Protein AF-A0A3D6C7S3-F1 (afdb_monomer_lite)

Radius of gyration: 21.35 Å; chains: 1; bounding box: 56×25×61 Å

Secondary structure (DSSP, 8-state):
-EEEEEEEEEPPTTSPPP-HHHHHHHHHHHHHH-TT--EEEE-S---HHHHTT-TT-SEEEETTT-EEEEEEEEEEGGG-TT--HHHHHH-S--EEEEEEEEEEEEEE--SSTTHHHHHHHHHHHHHHHT--

Sequence (132 aa):
SLIILVMNFQEELNAKPIRREMINQVYQDAAVTNDNGYLVFTNKQNVSSDIIGTPRAAAVIEGHETHTRTGAININLEQVRGIDTEVLETIKDHVGSIQVTQAVIYGWYDNEMASYVNMMGDRTVSIAETLE

pLDDT: mean 92.29, std 5.47, range [71.94, 98.38]

Foldseek 3Di:
DKDKDKDKDFDDDPDDDDFLVNVLVVLVVVCVPDPQNQRAEDCDPDDQVVQPPQQRHVKYKHSVPKDKDKDKDWDQQVPDPPDDPVNCVVDPDRIDIIIMMMIMIMIDHDPPRGHPVVVVVVVVVVVVVVVD

Structure (mmCIF, N/CA/C/O backbone):
data_AF-A0A3D6C7S3-F1
#
_entry.id   AF-A0A3D6C7S3-F1
#
loop_
_atom_site.group_PDB
_atom_site.id
_atom_site.type_symbol
_atom_site.label_atom_id
_atom_site.label_alt_id
_atom_site.label_comp_id
_atom_site.label_asym_id
_atom_site.label_entity_id
_atom_site.label_seq_id
_atom_site.pdbx_PDB_ins_code
_atom_site.Cartn_x
_atom_site.Cartn_y
_atom_site.Cartn_z
_atom_site.occupancy
_atom_site.B_iso_or_equiv
_atom_site.auth_seq_id
_atom_site.auth_comp_id
_atom_site.auth_asym_id
_atom_site.auth_atom_id
_atom_site.pdbx_PDB_model_num
ATOM 1 N N . SER A 1 1 ? 12.544 11.687 -5.121 1.00 90.94 1 SER A N 1
ATOM 2 C CA . SER A 1 1 ? 11.477 12.223 -4.251 1.00 90.94 1 SER A CA 1
ATOM 3 C C . SER A 1 1 ? 10.819 11.125 -3.433 1.00 90.94 1 SER A C 1
ATOM 5 O O . SER A 1 1 ? 10.950 9.958 -3.781 1.00 90.94 1 SER A O 1
ATOM 7 N N . LEU A 1 2 ? 10.145 11.495 -2.341 1.00 94.25 2 LEU A N 1
ATOM 8 C CA . LEU A 1 2 ? 9.448 10.573 -1.440 1.00 94.25 2 LEU A CA 1
ATOM 9 C C . LEU A 1 2 ? 7.941 10.857 -1.481 1.00 94.25 2 LEU A C 1
ATOM 11 O O . LEU A 1 2 ? 7.531 12.016 -1.414 1.00 94.25 2 LEU A O 1
ATOM 15 N N . ILE A 1 3 ? 7.129 9.809 -1.578 1.00 94.69 3 ILE A N 1
ATOM 16 C CA . ILE A 1 3 ? 5.681 9.846 -1.376 1.00 94.69 3 ILE A CA 1
ATOM 17 C C . ILE A 1 3 ? 5.328 9.019 -0.138 1.00 94.69 3 ILE A C 1
ATOM 19 O O . ILE A 1 3 ? 5.903 7.958 0.101 1.00 94.69 3 ILE A O 1
ATOM 23 N N . ILE A 1 4 ? 4.389 9.524 0.661 1.00 97.50 4 ILE A N 1
ATOM 24 C CA . ILE A 1 4 ? 3.924 8.864 1.881 1.00 97.50 4 ILE A CA 1
ATOM 25 C C . ILE A 1 4 ? 2.425 8.635 1.744 1.00 97.50 4 ILE A C 1
ATOM 27 O O . ILE A 1 4 ? 1.654 9.585 1.600 1.00 97.50 4 ILE A O 1
ATOM 31 N N . LEU A 1 5 ? 2.020 7.371 1.794 1.00 97.88 5 LEU A N 1
ATOM 32 C CA . LEU A 1 5 ? 0.623 6.968 1.792 1.00 97.88 5 LEU A CA 1
ATOM 33 C C . LEU A 1 5 ? 0.189 6.672 3.228 1.00 97.88 5 LEU A C 1
ATOM 35 O O . LEU A 1 5 ? 0.717 5.762 3.865 1.00 97.88 5 LEU A O 1
ATOM 39 N N . VAL A 1 6 ? -0.788 7.432 3.721 1.00 98.06 6 VAL A N 1
ATOM 40 C CA . VAL A 1 6 ? -1.426 7.194 5.021 1.00 98.06 6 VAL A CA 1
ATOM 41 C C . VAL A 1 6 ? -2.822 6.635 4.787 1.00 98.06 6 VAL A C 1
ATOM 43 O O . VAL A 1 6 ? -3.640 7.262 4.116 1.00 98.06 6 VAL A O 1
ATOM 46 N N . MET A 1 7 ? -3.104 5.463 5.350 1.00 97.12 7 MET A N 1
ATOM 47 C CA . MET A 1 7 ? -4.398 4.787 5.238 1.00 97.12 7 MET A CA 1
ATOM 48 C C . MET A 1 7 ? -4.953 4.473 6.620 1.00 97.12 7 MET A C 1
ATOM 50 O O . MET A 1 7 ? -4.199 4.123 7.521 1.00 97.12 7 MET A O 1
ATOM 54 N N . ASN A 1 8 ? -6.271 4.568 6.784 1.00 96.75 8 ASN A N 1
ATOM 55 C CA . ASN A 1 8 ? -6.961 4.131 7.994 1.00 96.75 8 ASN A CA 1
ATOM 56 C C . ASN A 1 8 ? -7.901 2.983 7.629 1.00 96.75 8 ASN A C 1
ATOM 58 O O . ASN A 1 8 ? -8.749 3.134 6.752 1.00 96.75 8 ASN A O 1
ATOM 62 N N . PHE A 1 9 ? -7.749 1.856 8.312 1.00 95.75 9 PHE A N 1
ATOM 63 C CA . PHE A 1 9 ? -8.567 0.667 8.141 1.00 95.75 9 PHE A CA 1
ATOM 64 C C . PHE A 1 9 ? -9.445 0.491 9.368 1.00 95.75 9 PHE A C 1
ATOM 66 O O . PHE A 1 9 ? -8.929 0.395 10.480 1.00 95.75 9 PHE A O 1
ATOM 73 N N . GLN A 1 10 ? -10.760 0.454 9.175 1.00 95.12 10 GLN A N 1
ATOM 74 C CA . GLN A 1 10 ? -11.663 0.019 10.230 1.00 95.12 10 GLN A CA 1
ATOM 75 C C . GLN A 1 10 ? -11.467 -1.482 10.443 1.00 95.12 10 GLN A C 1
ATOM 77 O O . GLN A 1 10 ? -11.607 -2.265 9.508 1.00 95.12 10 GLN A O 1
ATOM 82 N N . GLU A 1 11 ? -11.131 -1.863 11.668 1.00 94.94 11 GLU A N 1
ATOM 83 C CA . GLU A 1 11 ? -10.899 -3.253 12.035 1.00 94.94 11 GLU A CA 1
ATOM 84 C C . GLU A 1 11 ? -12.212 -3.972 12.324 1.00 94.94 11 GLU A C 1
ATOM 86 O O . GLU A 1 11 ? -13.152 -3.411 12.898 1.00 94.94 11 GLU A O 1
ATOM 91 N N . GLU A 1 12 ? -12.251 -5.250 11.966 1.00 90.69 12 GLU A N 1
ATOM 92 C CA . GLU A 1 12 ? -13.353 -6.123 12.339 1.00 90.69 12 GLU A CA 1
ATOM 93 C C . GLU A 1 12 ? -13.249 -6.539 13.809 1.00 90.69 12 GLU A C 1
ATOM 95 O O . GLU A 1 12 ? -12.174 -6.828 14.347 1.00 90.69 12 GLU A O 1
ATOM 100 N N . LEU A 1 13 ? -14.405 -6.616 14.471 1.00 82.38 13 LEU A N 1
ATOM 101 C CA . LEU A 1 13 ? -14.493 -7.111 15.839 1.00 82.38 13 LEU A CA 1
ATOM 102 C C . LEU A 1 13 ? -14.039 -8.577 15.885 1.00 82.38 13 LEU A C 1
ATOM 104 O O . LEU A 1 13 ? -14.585 -9.429 15.189 1.00 82.38 13 LEU A O 1
ATOM 108 N N . ASN A 1 14 ? -13.075 -8.874 16.759 1.00 84.88 14 ASN A N 1
ATOM 109 C CA . ASN A 1 14 ? -12.483 -10.203 16.973 1.00 84.88 14 ASN A CA 1
ATOM 110 C C . ASN A 1 14 ? -11.618 -10.754 15.822 1.00 84.88 14 ASN A C 1
ATOM 112 O O . ASN A 1 14 ? -11.194 -11.910 15.890 1.00 84.88 14 ASN A O 1
ATOM 116 N N . ALA A 1 15 ? -11.303 -9.951 14.804 1.00 89.19 15 ALA A N 1
ATOM 117 C CA . ALA A 1 15 ? -10.306 -10.311 13.801 1.00 89.19 15 ALA A CA 1
ATOM 118 C C . ALA A 1 15 ? -8.890 -9.927 14.257 1.00 89.19 15 ALA A C 1
ATOM 120 O O . ALA A 1 15 ? -8.688 -9.108 15.159 1.00 89.19 15 ALA A O 1
ATOM 121 N N . LYS A 1 16 ? -7.874 -10.529 13.626 1.00 90.06 16 LYS A N 1
ATOM 122 C CA . LYS A 1 16 ? -6.498 -10.051 13.798 1.00 90.06 16 LYS A CA 1
ATOM 123 C C . LYS A 1 16 ? -6.368 -8.703 13.087 1.00 90.06 16 LYS A C 1
ATOM 125 O O . LYS A 1 16 ? -6.701 -8.652 11.906 1.00 90.06 16 LYS A O 1
ATOM 130 N N . PRO A 1 17 ? -5.836 -7.667 13.757 1.00 92.56 17 PRO A N 1
ATOM 131 C CA . PRO A 1 17 ? -5.693 -6.368 13.130 1.00 92.56 17 PRO A CA 1
ATOM 132 C C . PRO A 1 17 ? -4.684 -6.415 11.989 1.00 92.56 17 PRO A C 1
ATOM 134 O O . PRO A 1 17 ? -3.747 -7.224 12.017 1.00 92.56 17 PRO A O 1
ATOM 137 N N . ILE A 1 18 ? -4.838 -5.512 11.027 1.00 95.81 18 ILE A N 1
ATOM 138 C CA . ILE A 1 18 ? -3.898 -5.336 9.926 1.00 95.81 18 ILE A CA 1
ATOM 139 C C . ILE A 1 18 ? -2.525 -4.978 10.502 1.00 95.81 18 ILE A C 1
ATOM 141 O O . ILE A 1 18 ? -2.373 -4.099 11.352 1.00 95.81 18 ILE A O 1
ATOM 145 N N . ARG A 1 19 ? -1.495 -5.694 10.050 1.00 96.50 19 ARG A N 1
ATOM 146 C CA . ARG A 1 19 ? -0.105 -5.483 10.466 1.00 96.50 19 ARG A CA 1
ATOM 147 C C . ARG A 1 19 ? 0.767 -5.152 9.271 1.00 96.50 19 ARG A C 1
ATOM 149 O O . ARG A 1 19 ? 0.450 -5.515 8.139 1.00 96.50 19 ARG A O 1
ATOM 156 N N . ARG A 1 20 ? 1.904 -4.519 9.556 1.00 97.00 20 ARG A N 1
ATOM 157 C CA . ARG A 1 20 ? 2.963 -4.229 8.584 1.00 97.00 20 ARG A CA 1
ATOM 158 C C . ARG A 1 20 ? 3.285 -5.431 7.700 1.00 97.00 20 ARG A C 1
ATOM 160 O O . ARG A 1 20 ? 3.432 -5.263 6.502 1.00 97.00 20 ARG A O 1
ATOM 167 N N . GLU A 1 21 ? 3.375 -6.631 8.266 1.00 97.62 21 GLU A N 1
ATOM 168 C CA . GLU A 1 21 ? 3.741 -7.842 7.526 1.00 97.62 21 GLU A CA 1
ATOM 169 C C . GLU A 1 21 ? 2.724 -8.163 6.423 1.00 97.62 21 GLU A C 1
ATOM 171 O O . GLU A 1 21 ? 3.120 -8.509 5.317 1.00 97.62 21 GLU A O 1
ATOM 176 N N . MET A 1 22 ? 1.428 -7.969 6.691 1.00 97.25 22 MET A N 1
ATOM 177 C CA . MET A 1 22 ? 0.372 -8.142 5.690 1.00 97.25 22 MET A CA 1
ATOM 178 C C . MET A 1 22 ? 0.496 -7.105 4.569 1.00 97.25 22 MET A C 1
ATOM 180 O O . MET A 1 22 ? 0.432 -7.459 3.398 1.00 97.25 22 MET A O 1
ATOM 184 N N . ILE A 1 23 ? 0.714 -5.835 4.918 1.00 97.88 23 ILE A N 1
ATOM 185 C CA . ILE A 1 23 ? 0.879 -4.747 3.941 1.00 97.88 23 ILE A CA 1
ATOM 186 C C . ILE A 1 23 ? 2.123 -4.980 3.077 1.00 97.88 23 ILE A C 1
ATOM 188 O O . ILE A 1 23 ? 2.062 -4.880 1.854 1.00 97.88 23 ILE A O 1
ATOM 192 N N . ASN A 1 24 ? 3.242 -5.338 3.706 1.00 98.31 24 ASN A N 1
ATOM 193 C CA . ASN A 1 24 ? 4.484 -5.646 3.010 1.00 98.31 24 ASN A CA 1
ATOM 194 C C . ASN A 1 24 ? 4.305 -6.836 2.070 1.00 98.31 24 ASN A C 1
ATOM 196 O O . ASN A 1 24 ? 4.811 -6.782 0.954 1.00 98.31 24 ASN A O 1
ATOM 200 N N . GLN A 1 25 ? 3.562 -7.867 2.484 1.00 98.25 25 GLN A N 1
ATOM 201 C CA . GLN A 1 25 ? 3.269 -9.010 1.625 1.00 98.25 25 GLN A CA 1
ATOM 202 C C . GLN A 1 25 ? 2.492 -8.585 0.374 1.00 98.25 25 GLN A C 1
ATOM 204 O O . GLN A 1 25 ? 2.879 -8.970 -0.720 1.00 98.25 25 GLN A O 1
ATOM 209 N N . VAL A 1 26 ? 1.477 -7.720 0.503 1.00 97.38 26 VAL A N 1
ATOM 210 C CA . VAL A 1 26 ? 0.724 -7.203 -0.658 1.00 97.38 26 VAL A CA 1
ATOM 211 C C . VAL A 1 26 ? 1.652 -6.512 -1.661 1.00 97.38 26 VAL A C 1
ATOM 213 O O . VAL A 1 26 ? 1.561 -6.772 -2.859 1.00 97.38 26 VAL A O 1
ATOM 216 N N . TYR A 1 27 ? 2.568 -5.658 -1.194 1.00 97.56 27 TYR A N 1
ATOM 217 C CA . TYR A 1 27 ? 3.515 -4.986 -2.088 1.00 97.56 27 TYR A CA 1
ATOM 218 C C . TYR A 1 27 ? 4.579 -5.929 -2.660 1.00 97.56 27 TYR A C 1
ATOM 220 O O . TYR A 1 27 ? 4.974 -5.749 -3.809 1.00 97.56 27 TYR A O 1
ATOM 228 N N . GLN A 1 28 ? 5.035 -6.925 -1.895 1.00 97.19 28 GLN A N 1
ATOM 229 C CA . GLN A 1 28 ? 5.949 -7.961 -2.384 1.00 97.19 28 GLN A CA 1
ATOM 230 C C . GLN A 1 28 ? 5.299 -8.787 -3.492 1.00 97.19 28 GLN A C 1
ATOM 232 O O . GLN A 1 28 ? 5.883 -8.926 -4.563 1.00 97.19 28 GLN A O 1
ATOM 237 N N . ASP A 1 29 ? 4.084 -9.278 -3.255 1.00 97.25 29 ASP A N 1
ATOM 238 C CA . ASP A 1 29 ? 3.327 -10.065 -4.224 1.00 97.25 29 ASP A CA 1
ATOM 239 C C . ASP A 1 29 ? 3.082 -9.242 -5.490 1.00 97.25 29 ASP A C 1
ATOM 241 O O . ASP A 1 29 ? 3.392 -9.690 -6.593 1.00 97.25 29 ASP A O 1
ATOM 245 N N . ALA A 1 30 ? 2.630 -7.993 -5.333 1.00 96.31 30 ALA A N 1
ATOM 246 C CA . ALA A 1 30 ? 2.419 -7.083 -6.452 1.00 96.31 30 ALA A CA 1
ATOM 247 C C . ALA A 1 30 ? 3.711 -6.828 -7.244 1.00 96.31 30 ALA A C 1
ATOM 249 O O . ALA A 1 30 ? 3.673 -6.844 -8.471 1.00 96.31 30 ALA A O 1
ATOM 250 N N . ALA A 1 31 ? 4.853 -6.636 -6.574 1.00 95.00 31 ALA A N 1
ATOM 251 C CA . ALA A 1 31 ? 6.144 -6.436 -7.232 1.00 95.00 31 ALA A CA 1
ATOM 252 C C . ALA A 1 31 ? 6.610 -7.682 -8.005 1.00 95.00 31 ALA A C 1
ATOM 254 O O . ALA A 1 31 ? 7.198 -7.544 -9.072 1.00 95.00 31 ALA A O 1
ATOM 255 N N . VAL A 1 32 ? 6.321 -8.890 -7.504 1.00 93.75 32 VAL A N 1
ATOM 256 C CA . VAL A 1 32 ? 6.640 -10.154 -8.192 1.00 93.75 32 VAL A CA 1
ATOM 257 C C . VAL A 1 32 ? 5.744 -10.375 -9.407 1.00 93.75 32 VAL A C 1
ATOM 259 O O . VAL A 1 32 ? 6.227 -10.820 -10.442 1.00 93.75 32 VAL A O 1
ATOM 262 N N . THR A 1 33 ? 4.450 -10.066 -9.298 1.00 91.94 33 THR A N 1
ATOM 263 C CA . THR A 1 33 ? 3.495 -10.224 -10.411 1.00 91.94 33 THR A CA 1
ATOM 264 C C . THR A 1 33 ? 3.597 -9.129 -11.469 1.00 91.94 33 THR A C 1
ATOM 266 O O . THR A 1 33 ? 2.945 -9.216 -12.507 1.00 91.94 33 THR A O 1
ATOM 269 N N . ASN A 1 34 ? 4.351 -8.064 -11.194 1.00 84.31 34 ASN A N 1
ATOM 270 C CA . ASN A 1 34 ? 4.433 -6.922 -12.079 1.00 84.31 34 ASN A CA 1
ATOM 271 C C . ASN A 1 34 ? 5.619 -7.029 -13.049 1.00 84.31 34 ASN A C 1
ATOM 273 O O . ASN A 1 34 ? 6.715 -6.528 -12.791 1.00 84.31 34 ASN A O 1
ATOM 277 N N . ASP A 1 35 ? 5.341 -7.581 -14.226 1.00 85.31 35 ASP A N 1
ATOM 278 C CA . ASP A 1 35 ? 6.327 -7.782 -15.293 1.00 85.31 35 ASP A CA 1
ATOM 279 C C . ASP A 1 35 ? 6.889 -6.466 -15.873 1.00 85.31 35 ASP A C 1
ATOM 281 O O . ASP A 1 35 ? 7.968 -6.446 -16.476 1.00 85.31 35 ASP A O 1
ATOM 285 N N . ASN A 1 36 ? 6.201 -5.329 -15.688 1.00 88.25 36 ASN A N 1
ATOM 286 C CA . ASN A 1 36 ? 6.704 -4.039 -16.167 1.00 88.25 36 ASN A CA 1
ATOM 287 C C . ASN A 1 36 ? 7.803 -3.452 -15.261 1.00 88.25 36 ASN A C 1
ATOM 289 O O . ASN A 1 36 ? 8.498 -2.532 -15.679 1.00 88.25 36 ASN A O 1
ATOM 293 N N . GLY A 1 37 ? 8.029 -3.995 -14.059 1.00 89.62 37 GLY A N 1
ATOM 294 C CA . GLY A 1 37 ? 9.090 -3.542 -13.152 1.00 89.62 37 GLY A CA 1
ATOM 295 C C . GLY A 1 37 ? 8.878 -2.146 -12.551 1.00 89.62 37 GLY A C 1
ATOM 296 O O . GLY A 1 37 ? 9.811 -1.579 -11.984 1.00 89.62 37 GLY A O 1
ATOM 297 N N . TYR A 1 38 ? 7.672 -1.583 -12.660 1.00 92.94 38 TYR A N 1
ATOM 298 C CA . TYR A 1 38 ? 7.330 -0.270 -12.109 1.00 92.94 38 TYR A CA 1
ATOM 299 C C . TYR A 1 38 ? 7.215 -0.276 -10.591 1.00 92.94 38 TYR A C 1
ATOM 301 O O . TYR A 1 38 ? 7.476 0.740 -9.954 1.00 92.94 38 TYR A O 1
ATOM 309 N N . LEU A 1 39 ? 6.825 -1.400 -10.002 1.00 94.62 39 LEU A N 1
ATOM 310 C CA . LEU A 1 39 ? 6.754 -1.537 -8.557 1.00 94.62 39 LEU A CA 1
ATOM 311 C C . LEU A 1 39 ? 7.935 -2.372 -8.082 1.00 94.62 39 LEU A C 1
ATOM 313 O O . LEU A 1 39 ? 8.064 -3.535 -8.451 1.00 94.62 39 LEU A O 1
ATOM 317 N N . VAL A 1 40 ? 8.770 -1.782 -7.236 1.00 94.75 40 VAL A N 1
ATOM 318 C CA . VAL A 1 40 ? 9.874 -2.476 -6.575 1.00 94.75 40 VAL A CA 1
ATOM 319 C C . VAL A 1 40 ? 9.606 -2.476 -5.082 1.00 94.75 40 VAL A C 1
ATOM 321 O O . VAL A 1 40 ? 9.254 -1.449 -4.510 1.00 94.75 40 VAL A O 1
ATOM 324 N N . PHE A 1 41 ? 9.800 -3.618 -4.433 1.00 96.56 41 PHE A N 1
ATOM 325 C CA . PHE A 1 41 ? 9.766 -3.720 -2.980 1.00 96.56 41 PHE A CA 1
ATOM 326 C C . PHE A 1 41 ? 11.184 -3.900 -2.436 1.00 96.56 41 PHE A C 1
ATOM 328 O O . PHE A 1 41 ? 11.970 -4.686 -2.967 1.00 96.56 41 PHE A O 1
ATOM 335 N N . THR A 1 42 ? 11.518 -3.202 -1.353 1.00 96.00 42 THR A N 1
ATOM 336 C CA . THR A 1 42 ? 12.812 -3.328 -0.680 1.00 96.00 42 THR A CA 1
ATOM 337 C C . THR A 1 42 ? 12.667 -3.253 0.837 1.00 96.00 42 THR A C 1
ATOM 339 O O . THR A 1 42 ? 11.833 -2.529 1.368 1.00 96.00 42 THR A O 1
ATOM 342 N N . ASN A 1 43 ? 13.515 -3.996 1.550 1.00 96.94 43 ASN A N 1
ATOM 343 C CA . ASN A 1 43 ? 13.675 -3.883 3.006 1.00 96.94 43 ASN A CA 1
ATOM 344 C C . ASN A 1 43 ? 14.894 -3.028 3.392 1.00 96.94 43 ASN A C 1
ATOM 346 O O . ASN A 1 43 ? 15.288 -3.007 4.556 1.00 96.94 43 ASN A O 1
ATOM 350 N N . LYS A 1 44 ? 15.531 -2.364 2.420 1.00 95.56 44 LYS A N 1
ATOM 351 C CA . LYS A 1 44 ? 16.594 -1.393 2.690 1.00 95.56 44 LYS A CA 1
ATOM 352 C C . LYS A 1 44 ? 15.988 -0.099 3.234 1.00 95.56 44 LYS A C 1
ATOM 354 O O . LYS A 1 44 ? 14.870 0.250 2.871 1.0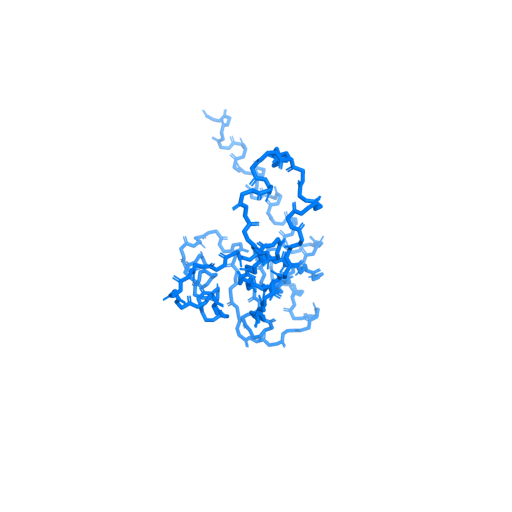0 95.56 44 LYS A O 1
ATOM 359 N N . GLN A 1 45 ? 16.763 0.598 4.056 1.00 94.88 45 GLN A N 1
ATOM 360 C CA . GLN A 1 45 ? 16.521 1.991 4.416 1.00 94.88 45 GLN A CA 1
ATOM 361 C C . GLN A 1 45 ? 17.293 2.866 3.431 1.00 94.88 45 GLN A C 1
ATOM 363 O O . GLN A 1 45 ? 18.500 3.051 3.588 1.00 94.88 45 GLN A O 1
ATOM 368 N N . ASN A 1 46 ? 16.630 3.311 2.373 1.00 94.25 46 ASN A N 1
ATOM 369 C CA . ASN A 1 46 ? 17.245 4.118 1.332 1.00 94.25 46 ASN A CA 1
ATOM 370 C C . ASN A 1 46 ? 17.244 5.596 1.729 1.00 94.25 46 ASN A C 1
ATOM 372 O O . ASN A 1 46 ? 16.423 6.079 2.511 1.00 94.25 46 ASN A O 1
ATOM 376 N N . VAL A 1 47 ? 18.157 6.338 1.121 1.00 94.12 47 VAL A N 1
ATOM 377 C CA . VAL A 1 47 ? 18.123 7.797 1.054 1.00 94.12 47 VAL A CA 1
ATOM 378 C C . VAL A 1 47 ? 17.855 8.240 -0.383 1.00 94.12 47 VAL A C 1
ATOM 380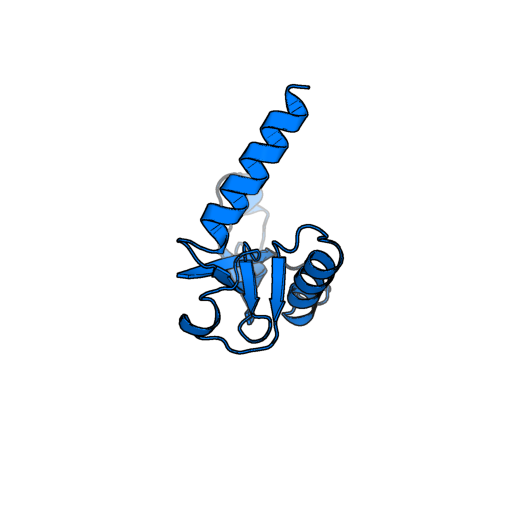 O O . VAL A 1 47 ? 17.864 7.441 -1.317 1.00 94.12 47 VAL A O 1
ATOM 383 N N . SER A 1 48 ? 17.642 9.539 -0.595 1.00 91.25 48 SER A N 1
ATOM 384 C CA . SER A 1 48 ? 17.283 10.071 -1.915 1.00 91.25 48 SER A CA 1
ATOM 385 C C . SER A 1 48 ? 18.287 9.732 -3.023 1.00 91.25 48 SER A C 1
ATOM 387 O O . SER A 1 48 ? 17.873 9.522 -4.161 1.00 91.25 48 SER A O 1
ATOM 389 N N . SER A 1 49 ? 19.585 9.654 -2.711 1.00 91.62 49 SER A N 1
ATOM 390 C CA . SER A 1 49 ? 20.628 9.325 -3.688 1.00 91.62 49 SER A CA 1
ATOM 391 C C . SER A 1 49 ? 20.588 7.877 -4.171 1.00 91.62 49 SER A C 1
ATOM 393 O O . SER A 1 49 ? 21.030 7.619 -5.284 1.00 91.62 49 SER A O 1
ATOM 395 N N . ASP A 1 50 ? 20.044 6.950 -3.379 1.00 90.94 50 ASP A N 1
ATOM 396 C CA . ASP A 1 50 ? 19.957 5.529 -3.751 1.00 90.94 50 ASP A CA 1
ATOM 397 C C . ASP A 1 50 ? 18.904 5.275 -4.839 1.00 90.94 50 ASP A C 1
ATOM 399 O O . ASP A 1 50 ? 18.885 4.222 -5.471 1.00 90.94 50 ASP A O 1
ATOM 403 N N . ILE A 1 51 ? 18.012 6.245 -5.044 1.00 89.62 51 ILE A N 1
ATOM 404 C CA . ILE A 1 51 ? 16.893 6.172 -5.987 1.00 89.62 51 ILE A CA 1
ATOM 405 C C . ILE A 1 51 ? 17.306 6.682 -7.368 1.00 89.62 51 ILE A C 1
ATOM 407 O O . ILE A 1 51 ? 16.744 6.251 -8.380 1.00 89.62 51 ILE A O 1
ATOM 411 N N . ILE A 1 52 ? 18.316 7.559 -7.411 1.00 85.00 52 ILE A N 1
ATOM 412 C CA . ILE A 1 52 ? 18.874 8.098 -8.650 1.00 85.00 52 ILE A CA 1
ATOM 413 C C . ILE A 1 52 ? 19.360 6.932 -9.509 1.00 85.00 52 ILE A C 1
ATOM 415 O O . ILE A 1 52 ? 20.163 6.109 -9.076 1.00 85.00 52 ILE A O 1
ATOM 419 N N . GLY A 1 53 ? 18.884 6.871 -10.752 1.00 71.94 53 GLY A N 1
ATOM 420 C CA . GLY A 1 53 ? 19.277 5.800 -11.667 1.00 71.94 53 GLY A CA 1
ATOM 421 C C . GLY A 1 53 ? 18.534 4.483 -11.443 1.00 71.94 53 GLY A C 1
ATOM 422 O O . GLY A 1 53 ? 19.027 3.436 -11.857 1.00 71.94 53 GLY A O 1
ATOM 423 N N . THR A 1 54 ? 17.328 4.531 -10.867 1.00 79.19 54 THR A N 1
ATOM 424 C CA . THR A 1 54 ? 16.354 3.427 -10.916 1.00 79.19 54 THR A CA 1
ATOM 425 C C . THR A 1 54 ? 15.332 3.683 -12.040 1.00 79.19 54 THR A C 1
ATOM 427 O O . THR A 1 54 ? 14.168 3.962 -11.757 1.00 79.19 54 THR A O 1
ATOM 430 N N . PRO A 1 55 ? 15.728 3.638 -13.334 1.00 72.44 55 PRO A N 1
ATOM 431 C CA . PRO A 1 55 ? 14.956 4.210 -14.443 1.00 72.44 55 PRO A CA 1
ATOM 432 C C . PRO A 1 55 ? 13.562 3.624 -14.610 1.00 72.44 55 PRO A C 1
ATOM 434 O O . PRO A 1 55 ? 12.661 4.317 -15.059 1.00 72.44 55 PRO A O 1
ATOM 437 N N . ARG A 1 56 ? 13.378 2.357 -14.244 1.00 83.88 56 ARG A N 1
ATOM 438 C CA . ARG A 1 56 ? 12.139 1.631 -14.513 1.00 83.88 56 ARG A CA 1
ATOM 439 C C . ARG A 1 56 ? 11.188 1.583 -13.318 1.00 83.88 56 ARG A C 1
ATOM 441 O O . ARG A 1 56 ? 10.007 1.353 -13.520 1.00 83.88 56 ARG A O 1
ATOM 448 N N . ALA A 1 57 ? 11.656 1.824 -12.093 1.00 90.50 57 ALA A N 1
ATOM 449 C C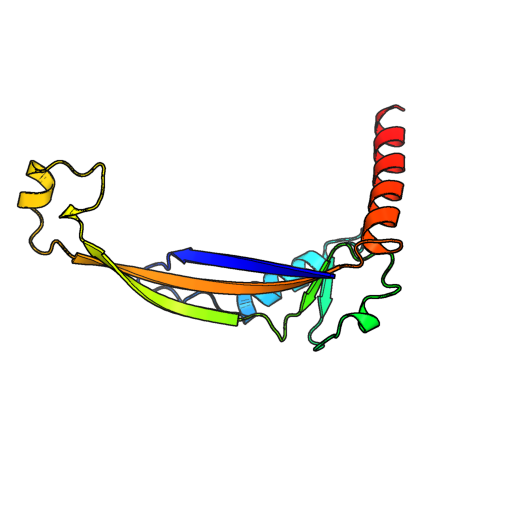A . ALA A 1 57 ? 10.785 1.750 -10.921 1.00 90.50 57 ALA A CA 1
ATOM 450 C C . ALA A 1 57 ? 9.961 3.035 -10.788 1.00 90.50 57 ALA A C 1
ATOM 452 O O . ALA A 1 57 ? 10.500 4.070 -10.414 1.00 90.50 57 ALA A O 1
ATOM 453 N N . ALA A 1 58 ? 8.658 2.968 -11.045 1.00 91.69 58 ALA A N 1
ATOM 454 C CA . ALA A 1 58 ? 7.692 4.021 -10.736 1.00 91.69 58 ALA A CA 1
ATOM 455 C C . ALA A 1 58 ? 7.618 4.325 -9.238 1.00 91.69 58 ALA A C 1
ATOM 457 O O . ALA A 1 58 ? 7.463 5.477 -8.840 1.00 91.69 58 ALA A O 1
ATOM 458 N N . ALA A 1 59 ? 7.708 3.277 -8.420 1.00 93.62 59 ALA A N 1
ATOM 459 C CA . ALA A 1 59 ? 7.719 3.364 -6.974 1.00 93.62 59 ALA A CA 1
ATOM 460 C C . ALA A 1 59 ? 8.598 2.257 -6.386 1.00 93.62 59 ALA A C 1
ATOM 462 O O . ALA A 1 59 ? 8.464 1.081 -6.731 1.00 93.62 59 ALA A O 1
ATOM 463 N N . VAL A 1 60 ? 9.468 2.642 -5.458 1.00 95.56 60 VAL A N 1
ATOM 464 C CA . VAL A 1 60 ? 10.266 1.744 -4.625 1.00 95.56 60 VAL A CA 1
ATOM 465 C C . VAL A 1 60 ? 9.688 1.789 -3.213 1.00 95.56 60 VAL A C 1
ATOM 467 O O . VAL A 1 60 ? 9.866 2.772 -2.497 1.00 95.56 60 VAL A O 1
ATOM 470 N N . ILE A 1 61 ? 8.957 0.745 -2.829 1.00 97.56 61 ILE A N 1
ATOM 471 C CA . ILE A 1 61 ? 8.298 0.626 -1.526 1.00 97.56 61 ILE A CA 1
ATOM 472 C C . ILE A 1 61 ? 9.296 0.156 -0.474 1.00 97.56 61 ILE A C 1
ATOM 474 O O . ILE A 1 61 ? 9.911 -0.903 -0.622 1.00 97.56 61 ILE A O 1
ATOM 478 N N . GLU A 1 62 ? 9.408 0.916 0.614 1.00 97.31 62 GLU A N 1
ATOM 479 C CA . GLU A 1 62 ? 10.267 0.585 1.750 1.00 97.31 62 GLU A CA 1
ATOM 480 C C . GLU A 1 62 ? 9.494 -0.169 2.826 1.00 97.31 62 GLU A C 1
ATOM 482 O O . GLU A 1 62 ? 8.839 0.400 3.703 1.00 97.31 62 GLU A O 1
ATOM 487 N N . GLY A 1 63 ? 9.606 -1.494 2.790 1.00 97.12 63 GLY A N 1
ATOM 488 C CA . GLY A 1 63 ? 8.976 -2.363 3.776 1.00 97.12 63 GLY A CA 1
ATOM 489 C C . GLY A 1 63 ? 9.497 -2.154 5.198 1.00 97.12 63 GLY A C 1
ATOM 490 O O . GLY A 1 63 ? 8.760 -2.398 6.156 1.00 97.12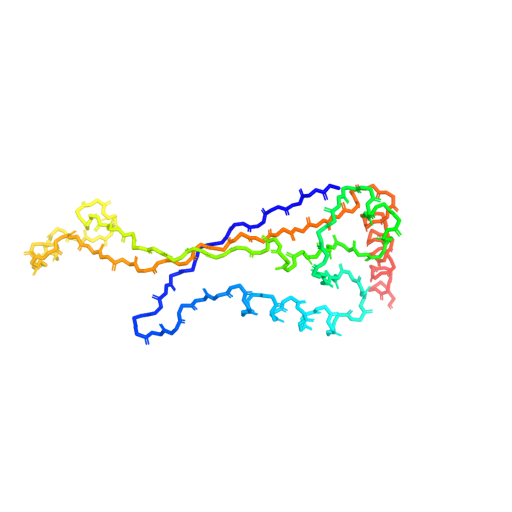 63 GLY A O 1
ATOM 491 N N . HIS A 1 64 ? 10.743 -1.685 5.345 1.00 96.81 64 HIS A N 1
ATOM 492 C CA . HIS A 1 64 ? 11.339 -1.385 6.649 1.00 96.81 64 HIS A CA 1
ATOM 493 C C . HIS A 1 64 ? 10.649 -0.195 7.334 1.00 96.81 64 HIS A C 1
ATOM 495 O O . HIS A 1 64 ? 10.355 -0.265 8.527 1.00 96.81 64 HIS A O 1
ATOM 501 N N . GLU A 1 65 ? 10.326 0.841 6.556 1.00 96.56 65 GLU A N 1
ATOM 502 C CA . GLU A 1 65 ? 9.692 2.083 7.021 1.00 96.56 65 GLU A CA 1
ATOM 503 C C . GLU A 1 65 ? 8.158 1.991 7.068 1.00 96.56 65 GLU A C 1
ATOM 505 O O . GLU A 1 65 ? 7.475 2.916 7.503 1.00 96.56 65 GLU A O 1
ATOM 510 N N . THR A 1 66 ? 7.575 0.868 6.639 1.00 97.69 66 THR A N 1
ATOM 511 C CA . THR A 1 66 ? 6.128 0.668 6.757 1.00 97.69 66 THR A CA 1
ATOM 512 C C . THR A 1 66 ? 5.741 0.533 8.228 1.00 97.69 66 THR A C 1
ATOM 514 O O . THR A 1 66 ? 6.235 -0.338 8.946 1.00 97.69 66 THR A O 1
ATOM 517 N N . HIS A 1 67 ? 4.809 1.366 8.687 1.00 96.62 67 HIS A N 1
ATOM 518 C CA . HIS A 1 67 ? 4.360 1.387 10.077 1.00 96.62 67 HIS A CA 1
ATOM 519 C C . HIS A 1 67 ? 2.851 1.214 10.183 1.00 96.62 67 HIS A C 1
ATOM 521 O O . HIS A 1 67 ? 2.093 1.784 9.406 1.00 96.62 67 HIS A O 1
ATOM 527 N N . THR A 1 68 ? 2.412 0.454 11.187 1.00 97.56 68 THR A N 1
ATOM 528 C CA . THR A 1 68 ? 0.993 0.288 11.521 1.00 97.56 68 THR A CA 1
ATOM 529 C C . THR A 1 68 ? 0.753 0.596 12.991 1.00 97.56 6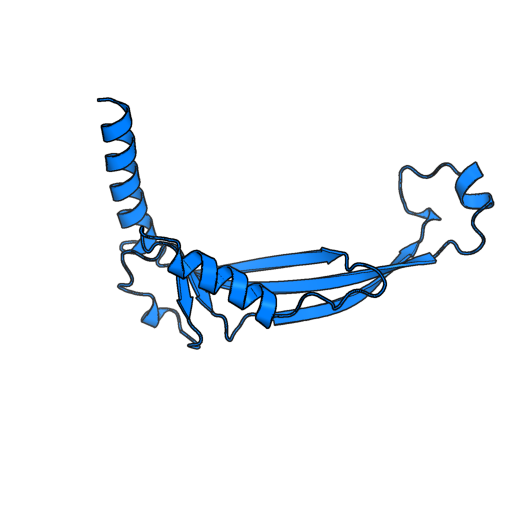8 THR A C 1
ATOM 531 O O . THR A 1 68 ? 1.478 0.089 13.849 1.00 97.56 68 THR A O 1
ATOM 534 N N . ARG A 1 69 ? -0.291 1.367 13.294 1.00 96.31 69 ARG A N 1
ATOM 535 C CA . ARG A 1 69 ? -0.746 1.662 14.655 1.00 96.31 69 ARG A CA 1
ATOM 536 C C . ARG A 1 69 ? -2.248 1.429 14.760 1.00 96.31 69 ARG A C 1
ATOM 538 O O . ARG A 1 69 ? -3.021 2.132 14.122 1.00 96.31 69 ARG A O 1
ATOM 545 N N . THR A 1 70 ? -2.644 0.490 15.611 1.00 95.25 70 THR A N 1
ATOM 546 C CA . THR A 1 70 ? -4.053 0.236 15.938 1.00 95.25 70 THR A CA 1
ATOM 547 C C . THR A 1 70 ? -4.463 1.029 17.173 1.00 95.25 70 THR A C 1
ATOM 549 O O . THR A 1 70 ? -3.717 1.088 18.154 1.00 95.25 70 THR A O 1
ATOM 552 N N . GLY A 1 71 ? -5.643 1.639 17.135 1.00 93.50 71 GLY A N 1
ATOM 553 C CA . GLY A 1 71 ? -6.223 2.349 18.266 1.00 93.50 71 GLY A CA 1
ATOM 554 C C . GLY A 1 71 ? -7.742 2.439 18.180 1.00 93.50 71 GLY A C 1
ATOM 555 O O . GLY A 1 71 ? -8.334 2.232 17.124 1.00 93.50 71 GLY A O 1
ATOM 556 N N . ALA A 1 72 ? -8.362 2.770 19.309 1.00 93.00 72 ALA A N 1
ATOM 557 C CA . ALA A 1 72 ? -9.791 3.022 19.384 1.00 93.00 72 ALA A CA 1
ATOM 558 C C . ALA A 1 72 ? -10.095 4.484 19.029 1.00 93.00 72 ALA A C 1
ATOM 560 O O . ALA A 1 72 ? -9.485 5.398 19.590 1.00 93.00 72 ALA A O 1
ATOM 561 N N . ILE A 1 73 ? -11.061 4.704 18.141 1.00 93.12 73 ILE A N 1
ATOM 562 C CA . ILE A 1 73 ? -11.695 6.005 17.927 1.00 93.12 73 ILE A CA 1
ATOM 563 C C . ILE A 1 73 ? -13.060 5.959 18.601 1.00 93.12 73 ILE A C 1
ATOM 565 O O . ILE A 1 73 ? -13.903 5.131 18.258 1.00 93.12 73 ILE A O 1
ATOM 569 N N . ASN A 1 74 ? -13.268 6.860 19.556 1.00 93.06 74 ASN A N 1
ATOM 570 C CA . ASN A 1 74 ? -14.548 7.022 20.232 1.00 93.06 74 ASN A CA 1
ATOM 571 C C . ASN A 1 74 ? -15.347 8.113 19.516 1.00 93.06 74 ASN A C 1
ATOM 573 O O . ASN A 1 74 ? -14.865 9.233 19.349 1.00 93.06 74 ASN A O 1
ATOM 577 N N . ILE A 1 75 ? -16.554 7.773 19.084 1.00 91.81 75 ILE A N 1
ATOM 578 C CA . ILE A 1 75 ? -17.453 8.615 18.305 1.00 91.81 75 ILE A CA 1
ATOM 579 C C . ILE A 1 75 ? -18.655 8.943 19.183 1.00 91.81 75 ILE A C 1
ATOM 581 O O . ILE A 1 75 ? -19.355 8.038 19.634 1.00 91.81 75 ILE A O 1
ATOM 585 N N . ASN A 1 76 ? -18.912 10.235 19.398 1.00 92.06 76 ASN A N 1
ATOM 586 C CA . ASN A 1 76 ? -20.172 10.673 19.986 1.00 92.06 76 ASN A CA 1
ATOM 587 C C . ASN A 1 76 ? -21.272 10.599 18.916 1.00 92.06 76 ASN A C 1
ATOM 589 O O . ASN A 1 76 ? -21.262 11.381 17.964 1.00 92.06 76 ASN A O 1
ATOM 593 N N . LEU A 1 77 ? -22.211 9.670 19.088 1.00 91.94 77 LEU A N 1
ATOM 594 C CA . LEU A 1 77 ? -23.333 9.426 18.184 1.00 91.94 77 LEU A CA 1
ATOM 595 C C . LEU A 1 77 ? -24.265 10.638 18.065 1.00 91.94 77 LEU A C 1
ATOM 597 O O . LEU A 1 77 ? -24.838 10.843 17.001 1.00 91.94 77 LEU A O 1
ATOM 601 N N . GLU A 1 78 ? -24.346 11.499 19.083 1.00 90.94 78 GLU A N 1
ATOM 602 C CA . GLU A 1 78 ? -25.115 12.755 19.028 1.00 90.94 78 GLU A CA 1
ATOM 603 C C . GLU A 1 78 ? -24.554 13.748 17.996 1.00 90.94 78 GLU A C 1
ATOM 605 O O . GLU A 1 78 ? -25.254 14.649 17.537 1.00 90.94 78 GLU A O 1
ATOM 610 N N . GLN A 1 79 ? -23.276 13.605 17.631 1.00 90.25 79 GLN A N 1
ATOM 611 C CA . GLN A 1 79 ? -22.599 14.451 16.643 1.00 90.25 79 GLN A CA 1
ATOM 612 C C . GLN A 1 79 ? -22.540 13.802 15.253 1.00 90.25 79 GLN A C 1
ATOM 614 O O . GLN A 1 79 ? -22.048 14.418 14.301 1.00 90.25 79 GLN A O 1
ATOM 619 N N . VAL A 1 80 ? -23.036 12.569 15.111 1.00 89.81 80 VAL A N 1
ATOM 620 C CA . VAL A 1 80 ? -23.066 11.851 13.836 1.00 89.81 80 VAL A CA 1
ATOM 621 C C . VAL A 1 80 ? -24.286 12.299 13.039 1.00 89.81 80 VAL A C 1
ATOM 623 O O . VAL A 1 80 ? -25.429 12.159 13.462 1.00 89.81 80 VAL A O 1
ATOM 626 N N . ARG A 1 81 ? -24.047 12.836 11.841 1.00 89.00 81 ARG A N 1
ATOM 627 C CA . ARG A 1 81 ? -25.131 13.194 10.919 1.00 89.00 81 ARG A CA 1
ATOM 628 C C . ARG A 1 81 ? -25.778 11.934 10.345 1.00 89.00 81 ARG A C 1
ATOM 630 O O . ARG A 1 81 ? -25.072 11.002 9.973 1.00 89.00 81 ARG A O 1
ATOM 637 N N . GLY A 1 82 ? -27.100 11.964 10.185 1.00 89.12 82 GLY A N 1
ATOM 638 C CA . GLY A 1 82 ? -27.865 10.883 9.552 1.00 89.12 82 GLY A CA 1
ATOM 639 C C . GLY A 1 82 ? -28.423 9.836 10.518 1.00 89.12 82 GLY A C 1
ATOM 640 O O . GLY A 1 82 ? -28.943 8.828 10.053 1.00 89.12 82 GLY A O 1
ATOM 641 N N . ILE A 1 83 ? -28.332 10.067 11.831 1.00 89.25 83 ILE A N 1
ATOM 642 C CA . ILE A 1 83 ? -29.060 9.295 12.842 1.00 89.25 83 ILE A CA 1
ATOM 643 C C . ILE A 1 83 ? -30.229 10.153 13.331 1.00 89.25 83 ILE A C 1
ATOM 645 O O . ILE A 1 83 ? -30.016 11.282 13.775 1.00 89.25 83 ILE A O 1
ATOM 649 N N . ASP A 1 84 ? -31.451 9.631 13.232 1.00 91.12 84 ASP A N 1
ATOM 650 C CA . ASP A 1 84 ? -32.644 10.320 13.725 1.00 91.12 84 ASP A CA 1
ATOM 651 C C . ASP A 1 84 ? -32.639 10.400 15.256 1.00 91.12 84 ASP A C 1
ATOM 653 O O . ASP A 1 84 ? -32.230 9.463 15.947 1.00 91.12 84 ASP A O 1
ATOM 657 N N . THR A 1 85 ? -33.145 11.509 15.797 1.00 87.12 85 THR A N 1
ATOM 658 C CA . THR A 1 85 ? -33.191 11.758 17.246 1.00 87.12 85 THR A CA 1
ATOM 659 C C . THR A 1 85 ? -33.960 10.672 17.994 1.00 87.12 85 THR A C 1
ATOM 661 O O . THR A 1 85 ? -33.513 10.218 19.042 1.00 87.12 85 THR A O 1
ATOM 664 N N . GLU A 1 86 ? -35.068 10.190 17.425 1.00 91.31 86 GLU A N 1
ATOM 665 C CA . GLU A 1 86 ? -35.863 9.105 18.011 1.00 91.31 86 GLU A CA 1
ATOM 666 C C . GLU A 1 86 ? -35.045 7.812 18.146 1.00 91.31 86 GLU A C 1
ATOM 668 O O . GLU A 1 86 ? -35.166 7.098 19.136 1.00 91.31 86 GLU A O 1
ATOM 673 N N . VAL A 1 87 ? -34.162 7.523 17.182 1.00 90.12 87 VAL A N 1
ATOM 674 C CA . VAL A 1 87 ? -33.265 6.362 17.245 1.00 90.12 87 VAL A CA 1
ATOM 675 C C . VAL A 1 87 ? -32.184 6.589 18.296 1.00 90.12 87 VAL A C 1
ATOM 677 O O . VAL A 1 87 ? -31.920 5.680 19.085 1.00 90.12 87 VAL A O 1
ATOM 680 N N . LEU A 1 88 ? -31.592 7.789 18.354 1.00 89.94 88 LEU A N 1
ATOM 681 C CA . LEU A 1 88 ? -30.600 8.134 19.376 1.00 89.94 88 LEU A CA 1
ATOM 682 C C . LEU A 1 88 ? -31.152 7.905 20.784 1.00 89.94 88 LEU A C 1
ATOM 684 O O . LEU A 1 88 ? -30.484 7.243 21.567 1.00 89.94 88 LEU A O 1
ATOM 688 N N . GLU A 1 89 ? -32.375 8.349 21.079 1.00 89.81 89 GLU A N 1
ATOM 689 C CA . GLU A 1 89 ? -33.013 8.190 22.397 1.00 89.81 89 GLU A CA 1
ATOM 690 C C . GLU A 1 89 ? -33.189 6.722 22.832 1.00 89.81 89 GLU A C 1
ATOM 692 O O . GLU A 1 89 ? -33.259 6.432 24.028 1.00 89.81 89 GLU A O 1
ATOM 697 N N . THR A 1 90 ? -33.225 5.777 21.886 1.00 93.44 90 THR A N 1
ATOM 698 C CA . THR A 1 90 ? -33.301 4.336 22.197 1.00 93.44 90 THR A CA 1
ATOM 699 C C . THR A 1 90 ? -31.945 3.701 22.514 1.00 93.44 90 THR A C 1
ATOM 701 O O . THR A 1 90 ? -31.891 2.615 23.100 1.00 93.44 90 THR A O 1
ATOM 704 N N . ILE A 1 91 ? -30.839 4.355 22.146 1.00 90.50 91 ILE A N 1
ATOM 705 C CA . ILE A 1 91 ? -29.484 3.860 22.380 1.00 90.50 91 ILE A CA 1
ATOM 706 C C . ILE A 1 91 ? -29.049 4.261 23.791 1.00 90.50 91 ILE A C 1
ATOM 708 O O . ILE A 1 91 ? -28.990 5.434 24.132 1.00 90.50 91 ILE A O 1
ATOM 712 N N . LYS A 1 92 ? -28.694 3.273 24.620 1.00 89.00 92 LYS A N 1
ATOM 713 C CA . LYS A 1 92 ? -28.291 3.513 26.016 1.00 89.00 92 LYS A CA 1
ATOM 714 C C . LYS A 1 92 ? -26.935 4.218 26.154 1.00 89.00 92 LYS A C 1
ATOM 716 O O . LYS A 1 92 ? -26.734 4.950 27.118 1.00 89.00 92 LYS A O 1
ATOM 721 N N . ASP A 1 93 ? -25.996 3.930 25.254 1.00 88.38 93 ASP A N 1
ATOM 722 C CA . ASP A 1 93 ? -24.656 4.520 25.248 1.00 88.38 93 ASP A CA 1
ATOM 723 C C . ASP A 1 93 ? -24.426 5.265 23.935 1.00 88.38 93 ASP A C 1
ATOM 725 O O . ASP A 1 93 ? -24.358 4.663 22.862 1.00 88.38 93 ASP A O 1
ATOM 729 N N . HIS A 1 94 ? -24.315 6.585 24.027 1.00 88.44 94 HIS A N 1
ATOM 730 C CA . HIS A 1 94 ? -24.120 7.447 22.869 1.00 88.44 94 HIS A CA 1
ATOM 731 C C . HIS A 1 94 ? -22.651 7.534 22.432 1.00 88.44 94 HIS A C 1
ATOM 733 O O . HIS A 1 94 ? -22.349 8.268 21.494 1.00 88.44 94 HIS A O 1
ATOM 739 N N . VAL A 1 95 ? -21.724 6.807 23.067 1.00 89.81 95 VAL A N 1
ATOM 740 C CA . VAL A 1 95 ? -20.319 6.750 22.647 1.00 89.81 95 VAL A CA 1
ATOM 741 C C . VAL A 1 95 ? -20.012 5.395 22.013 1.00 89.81 95 VAL A C 1
ATOM 743 O O . VAL A 1 95 ? -19.770 4.396 22.687 1.00 89.81 95 VAL A O 1
ATOM 746 N N . GLY A 1 96 ? -19.968 5.366 20.681 1.00 88.88 96 GLY A N 1
ATOM 747 C CA . GLY A 1 96 ? -19.508 4.201 19.927 1.00 88.88 96 GLY A CA 1
ATOM 748 C C . GLY A 1 96 ? -17.983 4.158 19.853 1.00 88.88 96 GLY A C 1
ATOM 749 O O . GLY A 1 96 ? -17.351 5.184 19.619 1.00 88.88 96 GLY A O 1
ATOM 750 N N . SER A 1 97 ? -17.370 2.984 20.011 1.00 89.38 97 SER A N 1
ATOM 751 C CA . SER A 1 97 ? -15.922 2.809 19.837 1.00 89.38 97 SER A CA 1
ATOM 752 C C . SER A 1 97 ? -15.634 1.920 18.632 1.00 89.38 97 SER A C 1
ATOM 754 O O . SER A 1 97 ? -16.114 0.788 18.570 1.00 89.38 97 SER A O 1
ATOM 756 N N . ILE A 1 98 ? -14.847 2.424 17.681 1.00 91.81 98 ILE A N 1
ATOM 757 C CA . ILE A 1 98 ? -14.363 1.648 16.534 1.00 91.81 98 ILE A CA 1
ATOM 758 C C . ILE A 1 98 ? -12.858 1.436 16.651 1.00 91.81 98 ILE A C 1
ATOM 760 O O . ILE A 1 98 ? -12.108 2.353 16.987 1.00 91.81 98 ILE A O 1
ATOM 764 N N . GLN A 1 99 ? -12.402 0.221 16.366 1.00 94.38 99 GLN A N 1
ATOM 765 C CA . GLN A 1 99 ? -10.976 -0.053 16.236 1.00 94.38 99 GLN A CA 1
ATOM 766 C C . GLN A 1 99 ? -10.531 0.347 14.834 1.00 94.38 99 GLN A C 1
ATOM 768 O O . GLN A 1 99 ? -11.161 -0.026 13.845 1.00 94.38 99 GLN A O 1
ATOM 773 N N . VAL A 1 100 ? -9.458 1.125 14.752 1.00 96.31 100 VAL A N 1
ATOM 774 C CA . VAL A 1 100 ? -8.885 1.581 13.489 1.00 96.31 100 VAL A CA 1
ATOM 775 C C . VAL A 1 100 ? -7.389 1.327 13.498 1.00 96.31 100 VAL A C 1
ATOM 777 O O . VAL A 1 100 ? -6.686 1.725 14.429 1.00 96.31 100 VAL A O 1
ATOM 780 N N . THR A 1 101 ? -6.892 0.698 12.440 1.00 97.44 101 THR A N 1
ATOM 781 C CA . THR A 1 101 ? -5.461 0.614 12.162 1.00 97.44 101 THR A CA 1
ATOM 782 C C . THR A 1 101 ? -5.074 1.680 11.160 1.00 97.44 101 THR A C 1
ATOM 784 O O . THR A 1 101 ? -5.523 1.676 10.017 1.00 97.44 101 THR A O 1
ATOM 787 N N . GLN A 1 102 ? -4.193 2.579 11.579 1.00 97.81 102 GLN A N 1
ATOM 788 C CA . GLN A 1 102 ? -3.513 3.491 10.679 1.00 97.81 102 GLN A CA 1
ATOM 789 C C . GLN A 1 102 ? -2.256 2.823 10.132 1.00 97.81 102 GLN A C 1
ATOM 791 O O . GLN A 1 102 ? -1.430 2.347 10.910 1.00 97.81 102 GLN A O 1
ATOM 796 N N . ALA A 1 103 ? -2.095 2.824 8.815 1.00 98.12 103 ALA A N 1
ATOM 797 C CA . ALA A 1 103 ? -0.879 2.423 8.132 1.00 98.12 103 ALA A CA 1
ATOM 798 C C . ALA A 1 103 ? -0.201 3.631 7.483 1.00 98.12 103 ALA A C 1
ATOM 800 O O . ALA A 1 103 ? -0.874 4.490 6.914 1.00 98.12 103 ALA A O 1
ATOM 801 N N . VAL A 1 104 ? 1.126 3.667 7.543 1.00 98.38 104 VAL A N 1
ATOM 802 C CA . VAL A 1 104 ? 1.977 4.644 6.864 1.00 98.38 104 VAL A CA 1
ATOM 803 C C . VAL A 1 104 ? 2.959 3.867 5.998 1.00 98.38 104 VAL A C 1
ATOM 805 O O . VAL A 1 104 ? 3.717 3.047 6.515 1.00 98.38 104 VAL A O 1
ATOM 808 N N . ILE A 1 105 ? 2.904 4.092 4.688 1.00 98.31 105 ILE A N 1
ATOM 809 C CA . ILE A 1 105 ? 3.721 3.409 3.686 1.00 98.31 105 ILE A CA 1
ATOM 810 C C . ILE A 1 105 ? 4.583 4.444 2.969 1.00 98.31 105 ILE A C 1
ATOM 812 O O . ILE A 1 105 ? 4.080 5.481 2.529 1.00 98.31 105 ILE A O 1
ATOM 816 N N . TYR A 1 106 ? 5.869 4.137 2.832 1.00 97.94 106 TYR A N 1
ATOM 817 C CA . TYR A 1 106 ? 6.864 4.999 2.205 1.00 97.94 106 TYR A CA 1
ATOM 818 C C . TYR A 1 106 ? 7.223 4.466 0.821 1.00 97.94 106 TYR A C 1
ATOM 820 O O . TYR A 1 106 ? 7.532 3.283 0.657 1.00 97.94 106 TYR A O 1
ATOM 828 N N . GLY A 1 107 ? 7.166 5.350 -0.174 1.00 96.44 107 GLY A N 1
ATOM 829 C CA . GLY A 1 107 ? 7.527 5.054 -1.552 1.00 96.44 107 GLY A CA 1
ATOM 830 C C . GLY A 1 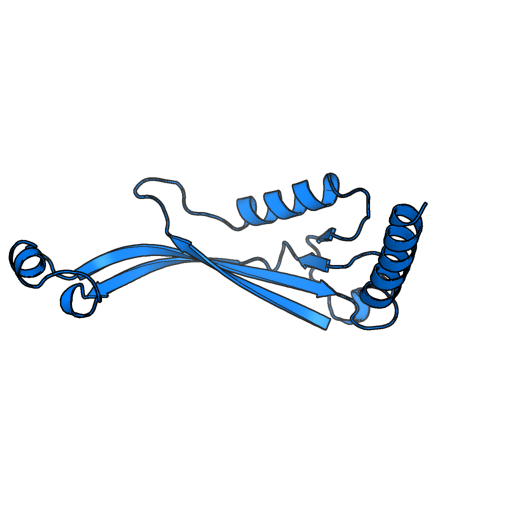107 ? 8.509 6.083 -2.087 1.00 96.44 107 GLY A C 1
ATOM 831 O O . GLY A 1 107 ? 8.228 7.281 -2.099 1.00 96.44 107 GLY A O 1
ATOM 832 N N . TRP A 1 108 ? 9.655 5.630 -2.568 1.00 95.56 108 TRP A N 1
ATOM 833 C CA . TRP A 1 108 ? 10.568 6.478 -3.320 1.00 95.56 108 TRP A CA 1
ATOM 834 C C . TRP A 1 108 ? 10.262 6.434 -4.808 1.00 95.56 108 TRP A C 1
ATOM 836 O O . TRP A 1 108 ? 9.837 5.411 -5.335 1.00 95.56 108 TRP A O 1
ATOM 846 N N . TYR A 1 109 ? 10.532 7.534 -5.498 1.00 92.75 109 TYR A N 1
ATOM 847 C CA . TYR A 1 109 ? 10.491 7.593 -6.954 1.00 92.75 109 TYR A CA 1
ATOM 848 C C . TYR A 1 109 ? 11.450 8.666 -7.465 1.00 92.75 109 TYR A C 1
ATOM 850 O O . TYR A 1 109 ? 11.654 9.697 -6.810 1.00 92.75 109 TYR A O 1
ATOM 858 N N . ASP A 1 110 ? 12.044 8.442 -8.633 1.00 92.31 110 ASP A N 1
ATOM 859 C CA . ASP A 1 110 ? 12.802 9.472 -9.332 1.00 92.31 110 ASP A CA 1
ATOM 860 C C . ASP A 1 110 ? 11.819 10.321 -10.152 1.00 92.31 110 ASP A C 1
ATOM 862 O O . ASP A 1 110 ? 11.241 9.880 -11.146 1.00 92.31 110 ASP A O 1
ATOM 866 N N . ASN A 1 111 ? 11.566 11.540 -9.682 1.00 87.19 111 ASN A N 1
ATOM 867 C CA . ASN A 1 111 ? 10.571 12.440 -10.263 1.00 87.19 111 ASN A CA 1
ATOM 868 C C . ASN A 1 111 ? 11.046 13.134 -11.549 1.00 87.19 111 ASN A C 1
ATOM 870 O O . ASN A 1 111 ? 10.308 13.965 -12.075 1.00 87.19 111 ASN A O 1
ATOM 874 N N . GLU A 1 112 ? 12.261 12.849 -12.017 1.00 83.69 112 GLU A N 1
ATOM 875 C CA . GLU A 1 112 ? 12.838 13.455 -13.211 1.00 83.69 112 GLU A CA 1
ATOM 876 C C . GLU A 1 112 ? 13.132 12.376 -14.264 1.00 83.69 112 GLU A C 1
ATOM 878 O O . GLU A 1 112 ? 12.216 11.791 -14.846 1.00 83.69 112 GLU A O 1
ATOM 883 N N . MET A 1 113 ? 14.411 12.140 -14.554 1.00 72.50 113 MET A N 1
ATOM 884 C CA . MET A 1 113 ? 14.866 11.477 -15.775 1.00 72.50 113 MET A CA 1
ATOM 885 C C . MET A 1 113 ? 14.718 9.951 -15.743 1.00 72.50 113 MET A C 1
ATOM 887 O O . MET A 1 113 ? 14.690 9.319 -16.798 1.00 72.50 113 MET A O 1
ATOM 891 N N . ALA A 1 114 ? 14.617 9.353 -14.558 1.00 76.75 114 ALA A N 1
ATOM 892 C CA . ALA A 1 114 ? 14.445 7.915 -14.409 1.00 76.75 114 ALA A CA 1
ATOM 893 C C . ALA A 1 114 ? 12.954 7.539 -14.463 1.00 76.75 114 ALA A C 1
ATOM 895 O O . ALA A 1 114 ? 12.406 7.402 -15.557 1.00 76.75 114 ALA A O 1
ATOM 896 N N . SER A 1 115 ? 12.288 7.399 -13.318 1.00 80.69 115 SER A N 1
ATOM 897 C CA . SER A 1 115 ? 10.959 6.790 -13.223 1.00 80.69 115 SER A CA 1
ATOM 898 C C . SER A 1 115 ? 9.920 7.478 -14.112 1.00 80.69 115 SER A C 1
ATOM 900 O O . SER A 1 115 ? 9.273 6.831 -14.933 1.00 80.69 115 SER A O 1
ATOM 902 N N . TYR A 1 116 ? 9.769 8.799 -13.981 1.00 86.44 116 TYR A N 1
ATOM 903 C CA . TYR A 1 116 ? 8.683 9.524 -14.643 1.00 86.44 116 TYR A CA 1
ATOM 904 C C . TYR A 1 116 ? 8.817 9.542 -16.173 1.00 86.44 116 TYR A C 1
ATOM 906 O O . TYR A 1 116 ? 7.871 9.205 -16.889 1.00 86.44 116 TYR A O 1
ATOM 914 N N . VAL A 1 117 ? 9.997 9.900 -16.687 1.00 89.19 117 VAL A N 1
ATOM 915 C CA . VAL A 1 117 ? 10.233 9.992 -18.137 1.00 89.19 117 VAL A CA 1
ATOM 916 C C . VAL A 1 117 ? 10.174 8.616 -18.810 1.00 89.19 117 VAL A C 1
ATOM 918 O O . VAL A 1 117 ? 9.592 8.506 -19.888 1.00 89.19 117 VAL A O 1
ATOM 921 N N . ASN A 1 118 ? 10.692 7.555 -18.179 1.00 89.06 118 ASN A N 1
ATOM 922 C CA . ASN A 1 118 ? 10.605 6.203 -18.747 1.00 89.06 118 ASN A CA 1
ATOM 923 C C . ASN A 1 118 ? 9.156 5.706 -18.807 1.00 89.06 118 ASN A C 1
ATOM 925 O O . ASN A 1 118 ? 8.727 5.223 -19.851 1.00 89.06 118 ASN A O 1
ATOM 929 N N . MET A 1 119 ? 8.368 5.906 -17.744 1.00 90.00 119 MET A N 1
ATOM 930 C CA . MET A 1 119 ? 6.942 5.560 -17.769 1.00 90.00 119 MET A CA 1
ATOM 931 C C . MET A 1 119 ? 6.165 6.337 -18.835 1.00 90.00 119 MET A C 1
ATOM 933 O O . MET A 1 119 ? 5.256 5.792 -19.456 1.00 90.00 119 MET A O 1
ATOM 937 N N . MET A 1 120 ? 6.505 7.609 -19.064 1.00 91.38 120 MET A N 1
ATOM 938 C CA . MET A 1 120 ? 5.898 8.397 -20.139 1.00 91.38 120 MET A CA 1
ATOM 939 C C . MET A 1 120 ? 6.258 7.840 -21.525 1.00 91.38 120 MET A C 1
ATOM 941 O O . MET A 1 120 ? 5.397 7.785 -22.407 1.00 91.38 120 MET A O 1
ATOM 945 N N . GLY A 1 121 ? 7.504 7.395 -21.710 1.00 92.88 121 GLY A N 1
ATOM 946 C CA . GLY A 1 121 ? 7.958 6.716 -22.924 1.00 92.88 121 GLY A CA 1
ATOM 947 C C . GLY A 1 121 ? 7.185 5.423 -23.177 1.00 92.88 121 GLY A C 1
ATOM 948 O O . GLY A 1 121 ? 6.556 5.280 -24.225 1.00 92.88 121 GLY A O 1
ATOM 949 N N . ASP A 1 122 ? 7.131 4.540 -22.180 1.00 92.19 122 ASP A N 1
ATOM 950 C CA . ASP A 1 122 ? 6.363 3.293 -22.245 1.00 92.19 122 ASP A CA 1
ATOM 951 C C . ASP A 1 122 ? 4.873 3.565 -22.511 1.00 92.19 122 ASP A C 1
ATOM 953 O O . ASP A 1 122 ? 4.234 2.880 -23.312 1.00 92.19 122 ASP A O 1
ATOM 957 N N . ARG A 1 123 ? 4.306 4.620 -21.906 1.00 93.06 123 ARG A N 1
ATOM 958 C CA . ARG A 1 123 ? 2.916 5.009 -22.162 1.00 93.06 123 ARG A CA 1
ATOM 959 C C . ARG A 1 123 ? 2.707 5.449 -23.607 1.00 93.06 123 ARG A C 1
ATOM 961 O O . ARG A 1 123 ? 1.685 5.093 -24.190 1.00 93.06 123 ARG A O 1
ATOM 968 N N . THR A 1 124 ? 3.653 6.186 -24.183 1.00 96.00 124 THR A N 1
ATOM 969 C CA . THR A 1 124 ? 3.602 6.613 -25.590 1.00 96.00 124 THR A CA 1
ATOM 970 C C . THR A 1 124 ? 3.577 5.406 -26.524 1.00 96.00 124 THR A C 1
ATOM 972 O O . THR A 1 124 ? 2.742 5.365 -27.426 1.00 96.00 124 THR A O 1
ATOM 975 N N . VAL A 1 125 ? 4.415 4.397 -26.259 1.00 95.50 125 VAL A N 1
ATOM 976 C CA . VAL A 1 125 ? 4.409 3.124 -26.999 1.00 95.50 125 VAL A CA 1
ATOM 977 C C . VAL A 1 125 ? 3.057 2.427 -26.856 1.00 95.50 125 VAL A C 1
ATOM 979 O O . VAL A 1 125 ? 2.426 2.133 -27.864 1.00 95.50 125 VAL A O 1
ATOM 982 N N . SER A 1 126 ? 2.548 2.276 -25.627 1.00 94.31 126 SER A N 1
ATOM 983 C CA . SER A 1 126 ? 1.256 1.610 -25.405 1.00 94.31 126 SER A CA 1
ATOM 984 C C . SER A 1 126 ? 0.092 2.305 -26.118 1.00 94.31 126 SER A C 1
ATOM 986 O O . SER A 1 126 ? -0.827 1.644 -26.578 1.00 94.31 126 SER A O 1
ATOM 988 N N . ILE A 1 127 ? 0.109 3.640 -26.236 1.00 96.56 127 ILE A N 1
ATOM 989 C CA . ILE A 1 127 ? -0.920 4.377 -26.981 1.00 96.56 127 ILE A CA 1
ATOM 990 C C . ILE A 1 127 ? -0.777 4.112 -28.480 1.00 96.56 127 ILE A C 1
ATOM 992 O O . ILE A 1 127 ? -1.788 3.886 -29.139 1.00 96.56 127 ILE A O 1
ATOM 996 N N . ALA A 1 128 ? 0.444 4.120 -29.017 1.00 97.31 128 ALA A N 1
ATOM 997 C CA . ALA A 1 128 ? 0.677 3.813 -30.426 1.00 97.31 128 ALA A CA 1
ATOM 998 C C . ALA A 1 128 ? 0.159 2.410 -30.790 1.00 97.31 128 ALA A C 1
ATOM 1000 O O . ALA A 1 128 ? -0.560 2.279 -31.773 1.00 97.31 128 ALA A O 1
ATOM 1001 N N . GLU A 1 129 ? 0.413 1.409 -29.943 1.00 96.62 129 GLU A N 1
ATOM 1002 C CA . GLU A 1 129 ? -0.092 0.037 -30.113 1.00 96.62 129 GLU A CA 1
ATOM 1003 C C . GLU A 1 129 ? -1.628 -0.047 -30.108 1.00 96.62 129 GLU A C 1
ATOM 1005 O O . GLU A 1 129 ? -2.192 -0.933 -30.737 1.00 96.62 129 GLU A O 1
ATOM 1010 N N . THR A 1 130 ? -2.333 0.869 -29.428 1.00 96.19 130 THR A N 1
ATOM 1011 C CA . THR A 1 130 ? -3.812 0.913 -29.474 1.00 96.19 130 THR A CA 1
ATOM 1012 C C . THR A 1 130 ? -4.392 1.557 -30.734 1.00 96.19 130 THR A C 1
ATOM 1014 O O . THR A 1 130 ? -5.607 1.518 -30.923 1.00 96.19 130 THR A O 1
ATOM 1017 N N . LEU A 1 131 ? -3.559 2.213 -31.546 1.00 94.50 131 LEU A N 1
ATOM 1018 C CA . LEU A 1 131 ? -3.971 2.875 -32.786 1.00 94.50 131 LEU A CA 1
ATOM 1019 C C . LEU A 1 131 ? -3.735 2.007 -34.033 1.00 94.50 131 LEU A C 1
ATOM 1021 O O . LEU A 1 131 ? -4.189 2.395 -35.112 1.00 94.50 131 LEU A O 1
ATOM 1025 N N . GLU A 1 132 ? -3.031 0.882 -33.885 1.00 76.38 132 GLU A N 1
ATOM 1026 C CA . GLU A 1 132 ? -2.891 -0.174 -34.899 1.00 76.38 132 GLU A CA 1
ATOM 1027 C C . GLU A 1 132 ? -4.095 -1.129 -34.886 1.00 76.38 132 GLU A C 1
ATOM 1029 O O . GLU A 1 132 ? -4.554 -1.491 -35.996 1.00 76.38 132 GLU A O 1
#